Protein AF-A0A842TVH3-F1 (afdb_monomer_lite)

Sequence (93 aa):
MKLRKKDVLDGIDREILRVLLKRRPLVSRQIASKVGLTPSAISPRLMNLKKKGILKPAKILGLRNFKRNFKNKIQKIKSPRSIYWDLDLKNEN

Structure (mmCIF, N/CA/C/O backbone):
data_AF-A0A842TVH3-F1
#
_entry.id   AF-A0A842TVH3-F1
#
loop_
_atom_site.group_PDB
_atom_site.id
_atom_site.type_symbol
_atom_site.label_atom_id
_atom_site.label_alt_id
_atom_site.label_comp_id
_atom_site.label_asym_id
_atom_site.label_entity_id
_atom_site.label_seq_id
_atom_site.pdbx_PDB_ins_code
_atom_site.Cartn_x
_atom_site.Cartn_y
_atom_site.Cartn_z
_atom_site.occupancy
_atom_site.B_iso_or_equiv
_atom_site.auth_seq_id
_atom_site.auth_comp_id
_atom_site.auth_asym_id
_atom_site.auth_atom_id
_atom_site.pdbx_PDB_model_num
ATOM 1 N N . MET A 1 1 ? 19.440 25.294 -1.899 1.00 49.91 1 MET A N 1
ATOM 2 C CA . MET A 1 1 ? 18.759 23.980 -1.810 1.00 49.91 1 MET A CA 1
ATOM 3 C C . MET A 1 1 ? 17.672 23.944 -2.887 1.00 49.91 1 MET A C 1
ATOM 5 O O . MET A 1 1 ? 16.727 24.713 -2.793 1.00 49.91 1 MET A O 1
ATOM 9 N N . LYS A 1 2 ? 17.849 23.192 -3.986 1.00 46.66 2 LYS A N 1
ATOM 10 C CA . LYS A 1 2 ? 16.891 23.203 -5.113 1.00 46.66 2 LYS A CA 1
ATOM 11 C C . LYS A 1 2 ? 15.562 22.566 -4.679 1.00 46.66 2 LYS A C 1
ATOM 13 O O . LYS A 1 2 ? 15.534 21.379 -4.365 1.00 46.66 2 LYS A O 1
ATOM 18 N N . LEU A 1 3 ? 14.476 23.342 -4.700 1.00 57.84 3 LEU A N 1
ATOM 19 C CA . LEU A 1 3 ? 13.100 22.843 -4.617 1.00 57.84 3 LEU A CA 1
ATOM 20 C C . LEU A 1 3 ? 12.871 21.877 -5.792 1.00 57.84 3 LEU A C 1
ATOM 22 O O . LEU A 1 3 ? 12.876 22.292 -6.952 1.00 57.84 3 LEU A O 1
ATOM 26 N N . ARG A 1 4 ? 12.739 20.573 -5.518 1.00 54.50 4 ARG A N 1
ATOM 27 C CA . ARG A 1 4 ? 12.397 19.591 -6.559 1.00 54.50 4 ARG A CA 1
ATOM 28 C C . ARG A 1 4 ? 10.980 19.891 -7.061 1.00 54.50 4 ARG A C 1
ATOM 30 O O . ARG A 1 4 ? 10.045 19.973 -6.270 1.00 54.50 4 ARG A O 1
ATOM 37 N N . LYS A 1 5 ? 10.860 20.107 -8.374 1.00 53.62 5 LYS A N 1
ATOM 38 C CA . LYS A 1 5 ? 9.625 20.462 -9.088 1.00 53.62 5 LYS A CA 1
ATOM 39 C C . LYS A 1 5 ? 8.493 19.448 -8.835 1.00 53.62 5 LYS A C 1
ATOM 41 O O . LYS A 1 5 ? 8.741 18.248 -8.861 1.00 53.62 5 LYS A O 1
ATOM 46 N N . LYS A 1 6 ? 7.283 20.004 -8.651 1.00 54.03 6 LYS A N 1
ATOM 47 C CA . LYS A 1 6 ? 5.919 19.478 -8.891 1.00 54.03 6 LYS A CA 1
ATOM 48 C C . LYS A 1 6 ? 5.797 17.967 -9.085 1.00 54.03 6 LYS A C 1
ATOM 50 O O . LYS A 1 6 ? 6.214 17.481 -10.120 1.00 54.03 6 LYS A O 1
ATOM 55 N N . ASP A 1 7 ? 5.135 17.294 -8.146 1.00 63.59 7 ASP A N 1
ATOM 56 C CA . ASP A 1 7 ? 4.182 16.179 -8.325 1.00 63.59 7 ASP A CA 1
ATOM 57 C C . ASP A 1 7 ? 4.276 15.242 -9.548 1.00 63.59 7 ASP A C 1
ATOM 59 O O . ASP A 1 7 ? 3.264 14.727 -10.015 1.00 63.59 7 ASP A O 1
ATOM 63 N N . VAL A 1 8 ? 5.467 14.926 -10.046 1.00 76.81 8 VAL A N 1
ATOM 64 C CA . VAL A 1 8 ? 5.605 13.924 -11.102 1.00 76.81 8 VAL A CA 1
ATOM 65 C C . VAL A 1 8 ? 5.480 12.543 -10.464 1.00 76.81 8 VAL A C 1
ATOM 67 O O . VAL A 1 8 ? 6.182 12.221 -9.509 1.00 76.81 8 VAL A O 1
ATOM 70 N N . LEU A 1 9 ? 4.545 11.738 -10.968 1.00 84.56 9 LEU A N 1
ATOM 71 C CA . LEU A 1 9 ? 4.493 10.308 -10.674 1.00 84.56 9 LEU A CA 1
ATOM 72 C C . LEU A 1 9 ? 5.643 9.611 -11.402 1.00 84.56 9 LEU A C 1
ATOM 74 O O . LEU A 1 9 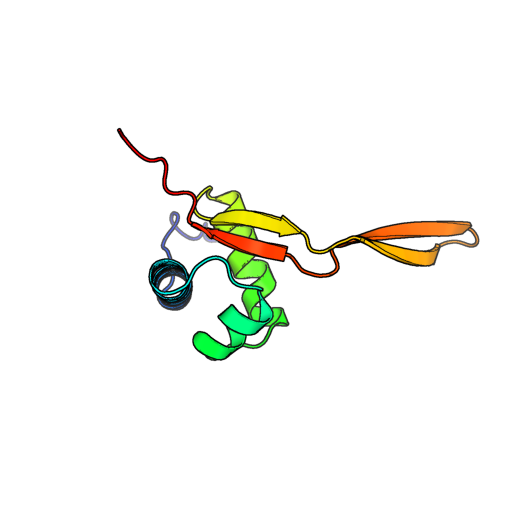? 5.712 9.665 -12.638 1.00 84.56 9 LEU A O 1
ATOM 78 N N . ASP A 1 10 ? 6.500 8.935 -10.638 1.00 89.56 10 ASP A N 1
ATOM 79 C CA . ASP A 1 10 ? 7.602 8.137 -11.173 1.00 89.56 10 ASP A CA 1
ATOM 80 C C . ASP A 1 10 ? 7.073 6.951 -11.997 1.00 89.56 10 ASP A C 1
ATOM 82 O O . ASP A 1 10 ? 5.940 6.498 -11.816 1.00 89.56 10 ASP A O 1
ATOM 86 N N . GLY A 1 11 ? 7.917 6.365 -12.854 1.00 93.44 11 GLY A N 1
ATOM 87 C CA . GLY A 1 11 ? 7.567 5.143 -13.595 1.00 93.44 11 GLY A CA 1
ATOM 88 C C . GLY A 1 11 ? 7.131 3.990 -12.680 1.00 93.44 11 GLY A C 1
ATOM 89 O O . GLY A 1 11 ? 6.168 3.289 -12.977 1.00 93.44 11 GLY A O 1
ATOM 90 N N . ILE A 1 12 ? 7.769 3.865 -11.513 1.00 94.06 12 ILE A N 1
ATOM 91 C CA . ILE A 1 12 ? 7.394 2.892 -10.478 1.00 94.06 12 ILE A CA 1
ATOM 92 C C . ILE A 1 12 ? 5.999 3.182 -9.922 1.00 94.06 12 ILE A C 1
ATOM 94 O O . ILE A 1 12 ? 5.205 2.262 -9.741 1.00 94.06 12 ILE A O 1
ATOM 98 N N . ASP A 1 13 ? 5.688 4.450 -9.650 1.00 93.88 13 ASP A N 1
ATOM 99 C CA . ASP A 1 13 ? 4.386 4.826 -9.102 1.00 93.88 13 ASP A CA 1
ATOM 100 C C . ASP A 1 13 ? 3.277 4.515 -10.114 1.00 93.88 13 ASP A C 1
ATOM 102 O O . ASP A 1 13 ? 2.234 3.983 -9.742 1.00 93.88 13 ASP A O 1
ATOM 106 N N . ARG A 1 14 ? 3.526 4.739 -11.411 1.00 94.75 14 ARG A N 1
ATOM 107 C CA . ARG A 1 14 ? 2.604 4.333 -12.485 1.00 94.75 14 ARG A CA 1
ATOM 108 C C . ARG A 1 14 ? 2.399 2.822 -12.528 1.00 94.75 14 ARG A C 1
ATOM 110 O O . ARG A 1 14 ? 1.270 2.376 -12.714 1.00 94.75 14 ARG A O 1
ATOM 117 N N . GLU A 1 15 ? 3.451 2.034 -12.319 1.00 96.19 15 GLU A N 1
ATOM 118 C CA . GLU A 1 15 ? 3.336 0.574 -12.299 1.00 96.19 15 GLU A CA 1
ATOM 119 C C . GLU A 1 15 ? 2.548 0.078 -11.075 1.00 96.19 15 GLU A C 1
ATOM 121 O O . GLU A 1 15 ? 1.708 -0.812 -11.204 1.00 96.19 15 GLU A O 1
ATOM 126 N N . ILE A 1 16 ? 2.712 0.716 -9.908 1.00 95.44 16 ILE A N 1
ATOM 127 C CA . ILE A 1 16 ? 1.862 0.476 -8.728 1.00 95.44 16 ILE A CA 1
ATOM 128 C C . ILE A 1 16 ? 0.385 0.701 -9.078 1.00 95.44 16 ILE A C 1
ATOM 130 O O . ILE A 1 16 ? -0.455 -0.155 -8.789 1.00 95.44 16 ILE A O 1
ATOM 134 N N . LEU A 1 17 ? 0.066 1.829 -9.722 1.00 94.50 17 LEU A N 1
ATOM 135 C CA . LEU A 1 17 ? -1.305 2.152 -10.125 1.00 94.50 17 LEU A CA 1
ATOM 136 C C . LEU A 1 17 ? -1.839 1.156 -11.162 1.00 94.50 17 LEU A C 1
ATOM 138 O O . LEU A 1 17 ? -2.965 0.687 -11.023 1.00 94.50 17 LEU A O 1
ATOM 142 N N . ARG A 1 18 ? -1.025 0.755 -12.146 1.00 94.81 18 ARG A N 1
ATOM 143 C CA . ARG A 1 18 ? -1.382 -0.268 -13.143 1.00 94.81 18 ARG A CA 1
ATOM 144 C C . ARG A 1 18 ? -1.683 -1.621 -12.493 1.00 94.81 18 ARG A C 1
ATOM 146 O O . ARG A 1 18 ? -2.645 -2.286 -12.878 1.00 94.81 18 ARG A O 1
ATOM 153 N N . VAL A 1 19 ? -0.885 -2.036 -11.509 1.00 95.75 19 VAL A N 1
ATOM 154 C CA . VAL A 1 19 ? -1.102 -3.282 -10.758 1.00 95.75 19 VAL A CA 1
ATOM 155 C C . VAL A 1 19 ? -2.426 -3.240 -9.996 1.00 95.75 19 VAL A C 1
ATOM 157 O O . VAL A 1 19 ? -3.182 -4.214 -10.050 1.00 95.75 19 VAL A O 1
ATOM 160 N N . LEU A 1 20 ? -2.710 -2.127 -9.317 1.00 93.94 20 LEU A N 1
ATOM 161 C CA . LEU A 1 20 ? -3.946 -1.943 -8.554 1.00 93.94 20 LEU A CA 1
ATOM 162 C C . LEU A 1 20 ? -5.177 -1.824 -9.457 1.00 93.94 20 LEU A C 1
ATOM 164 O O . LEU A 1 20 ? -6.221 -2.371 -9.120 1.00 93.94 20 LEU A O 1
ATOM 168 N N . LEU A 1 21 ? -5.046 -1.208 -10.633 1.00 92.94 21 LEU A N 1
ATOM 169 C CA . LEU A 1 21 ? -6.123 -1.147 -11.621 1.00 92.94 21 LEU A CA 1
ATOM 170 C C . LEU A 1 21 ? -6.530 -2.548 -12.099 1.00 92.94 21 LEU A C 1
ATOM 172 O O . LEU A 1 21 ? -7.714 -2.835 -12.235 1.00 92.94 21 LEU A O 1
ATOM 176 N N . LYS A 1 22 ? -5.552 -3.438 -12.321 1.00 91.88 22 LYS A N 1
ATOM 177 C CA . LYS A 1 22 ? -5.802 -4.813 -12.784 1.00 91.88 22 LYS A CA 1
ATOM 178 C C . LYS A 1 22 ? -6.356 -5.726 -11.694 1.00 91.88 22 LYS A C 1
ATOM 180 O O . LYS A 1 22 ? -7.159 -6.607 -11.983 1.00 91.88 22 LYS A O 1
ATOM 185 N N . ARG A 1 23 ? -5.848 -5.612 -10.465 1.00 83.31 23 ARG A N 1
ATOM 186 C CA . ARG A 1 23 ? -6.242 -6.466 -9.337 1.00 83.31 23 ARG A CA 1
ATOM 187 C C . ARG A 1 23 ? -6.257 -5.625 -8.069 1.00 83.31 23 ARG A C 1
ATOM 189 O O . ARG A 1 23 ? -5.197 -5.280 -7.554 1.00 83.31 23 ARG A O 1
ATOM 196 N N . ARG A 1 24 ? -7.456 -5.353 -7.563 1.00 86.06 24 ARG A N 1
ATOM 197 C CA . ARG A 1 24 ? -7.712 -4.601 -6.332 1.00 86.06 24 ARG A CA 1
ATOM 198 C C . ARG A 1 24 ? -8.694 -5.351 -5.423 1.00 86.06 24 ARG A C 1
ATOM 200 O O . ARG A 1 24 ? -9.561 -6.045 -5.949 1.00 86.06 24 ARG A O 1
ATOM 207 N N . PRO A 1 25 ? -8.585 -5.205 -4.091 1.00 92.81 25 PRO A N 1
ATOM 208 C CA . PRO A 1 25 ? -7.517 -4.513 -3.365 1.00 92.81 25 PRO A CA 1
ATOM 209 C C . PRO A 1 25 ? -6.308 -5.437 -3.092 1.00 92.81 25 PRO A C 1
ATOM 211 O O . PRO A 1 25 ? -6.452 -6.657 -3.013 1.00 92.81 25 PRO A O 1
ATOM 214 N N . LEU A 1 26 ? -5.103 -4.877 -2.917 1.00 95.19 26 LEU A N 1
ATOM 215 C CA . LEU A 1 26 ? -3.871 -5.656 -2.667 1.00 95.19 26 LEU A CA 1
ATOM 216 C C . LEU A 1 26 ? -3.098 -5.181 -1.436 1.00 95.19 26 LEU A C 1
ATOM 218 O O . LEU A 1 26 ? -3.061 -3.996 -1.109 1.00 95.19 26 LEU A O 1
ATOM 222 N N . VAL A 1 27 ? -2.411 -6.111 -0.772 1.00 95.25 27 VAL A N 1
ATOM 223 C CA . VAL A 1 27 ? -1.514 -5.807 0.355 1.00 95.25 27 VAL A CA 1
ATOM 224 C C . VAL A 1 27 ? -0.169 -5.296 -0.158 1.00 95.25 27 VAL A C 1
ATOM 226 O O . VAL A 1 27 ? 0.328 -5.779 -1.175 1.00 95.25 27 VAL A O 1
ATOM 229 N N . SER A 1 28 ? 0.492 -4.403 0.591 1.00 94.12 28 SER A N 1
ATOM 230 C CA . SER A 1 28 ? 1.801 -3.829 0.230 1.00 94.12 28 SER A CA 1
ATOM 231 C C . SER A 1 28 ? 2.825 -4.864 -0.254 1.00 94.12 28 SER A C 1
ATOM 233 O O . SER A 1 28 ? 3.514 -4.621 -1.237 1.00 94.12 28 SER A O 1
ATOM 235 N N . ARG A 1 29 ? 2.905 -6.043 0.386 1.00 94.50 29 ARG A N 1
ATOM 236 C CA . ARG A 1 29 ? 3.819 -7.129 -0.019 1.00 94.50 29 ARG A CA 1
ATOM 237 C C . ARG A 1 29 ? 3.496 -7.690 -1.410 1.00 94.50 29 ARG A C 1
ATOM 239 O O . ARG A 1 29 ? 4.413 -7.980 -2.168 1.00 94.50 29 ARG A O 1
ATOM 246 N N . GLN A 1 30 ? 2.215 -7.839 -1.744 1.00 95.44 30 GLN A N 1
ATOM 247 C CA . GLN A 1 30 ? 1.788 -8.326 -3.058 1.00 95.44 30 GLN A CA 1
ATOM 248 C C . GLN A 1 30 ? 2.085 -7.293 -4.145 1.00 95.44 30 GLN A C 1
ATOM 250 O O . GLN A 1 30 ? 2.555 -7.658 -5.217 1.00 95.44 30 GLN A O 1
ATOM 255 N N . ILE A 1 31 ? 1.858 -6.008 -3.856 1.00 96.06 31 ILE A N 1
ATOM 256 C CA . ILE A 1 31 ? 2.211 -4.914 -4.769 1.00 96.06 31 ILE A CA 1
ATOM 257 C C . ILE A 1 31 ? 3.731 -4.901 -4.985 1.00 96.06 31 ILE A C 1
ATOM 259 O O . ILE A 1 31 ? 4.182 -4.862 -6.123 1.00 96.06 31 ILE A O 1
ATOM 263 N N . ALA A 1 32 ? 4.518 -5.032 -3.911 1.00 96.38 32 ALA A N 1
ATOM 264 C CA . ALA A 1 32 ? 5.979 -5.060 -3.972 1.00 96.38 32 ALA A CA 1
ATOM 265 C C . ALA A 1 32 ? 6.488 -6.185 -4.882 1.00 96.38 32 ALA A C 1
ATOM 267 O O . ALA A 1 32 ? 7.260 -5.932 -5.801 1.00 96.38 32 ALA A O 1
ATOM 268 N N . SER A 1 33 ? 5.963 -7.399 -4.691 1.00 96.69 33 SER A N 1
ATOM 269 C CA . SER A 1 33 ? 6.310 -8.563 -5.512 1.00 96.69 33 SER A CA 1
ATOM 270 C C . SER A 1 33 ? 5.979 -8.377 -6.992 1.00 96.69 33 SER A C 1
ATOM 272 O O . SER A 1 33 ? 6.684 -8.925 -7.830 1.00 96.69 33 SER A O 1
ATOM 274 N N . LYS A 1 34 ? 4.914 -7.640 -7.322 1.00 95.75 34 LYS A N 1
ATOM 275 C CA . LYS A 1 34 ? 4.491 -7.415 -8.712 1.00 95.75 34 LYS A CA 1
ATOM 276 C C . LYS A 1 34 ? 5.270 -6.305 -9.405 1.00 95.75 34 LYS A C 1
ATOM 278 O O . LYS A 1 34 ? 5.476 -6.381 -10.606 1.00 95.75 34 LYS A O 1
ATOM 283 N N . VAL A 1 35 ? 5.678 -5.286 -8.653 1.00 95.19 35 VAL A N 1
ATOM 284 C CA . VAL A 1 35 ? 6.450 -4.143 -9.165 1.00 95.19 35 VAL A CA 1
ATOM 285 C C . VAL A 1 35 ? 7.962 -4.426 -9.132 1.00 95.19 35 VAL A C 1
ATOM 287 O O . VAL A 1 35 ? 8.744 -3.657 -9.675 1.00 95.19 35 VAL A O 1
ATOM 290 N N . GLY A 1 36 ? 8.391 -5.532 -8.511 1.00 95.88 36 GLY A N 1
ATOM 291 C CA . GLY A 1 36 ? 9.806 -5.901 -8.404 1.00 95.88 36 GLY A CA 1
ATOM 292 C C . GLY A 1 36 ? 10.562 -5.109 -7.334 1.00 95.88 36 GLY A C 1
ATOM 293 O O . GLY A 1 36 ? 11.747 -4.833 -7.485 1.00 95.88 36 GLY A O 1
ATOM 294 N N . LEU A 1 37 ? 9.883 -4.715 -6.253 1.00 95.94 37 LEU A N 1
ATOM 295 C CA . LEU A 1 37 ? 10.466 -3.951 -5.148 1.00 95.94 37 LEU A CA 1
ATOM 296 C C . LEU A 1 37 ? 10.417 -4.711 -3.826 1.00 95.94 37 LEU A C 1
ATOM 298 O O . LEU A 1 37 ? 9.606 -5.613 -3.614 1.00 95.94 37 LEU A O 1
ATOM 302 N N . THR A 1 38 ? 11.255 -4.283 -2.885 1.00 96.19 38 THR A N 1
ATOM 303 C CA . THR A 1 38 ? 11.183 -4.755 -1.504 1.00 96.19 38 THR A CA 1
ATOM 304 C C . THR A 1 38 ? 10.008 -4.101 -0.760 1.00 96.19 38 THR A C 1
ATOM 306 O O . THR A 1 38 ? 9.621 -2.962 -1.056 1.00 96.19 38 THR A O 1
ATOM 309 N N . PRO A 1 39 ? 9.439 -4.767 0.264 1.00 92.94 39 PRO A N 1
ATOM 310 C CA . PRO A 1 39 ? 8.378 -4.177 1.082 1.00 92.94 39 PRO A CA 1
ATOM 311 C C . PRO A 1 39 ? 8.773 -2.855 1.764 1.00 92.94 39 PRO A C 1
ATOM 313 O O . PRO A 1 39 ? 7.926 -1.980 1.948 1.00 92.94 39 PRO A O 1
ATOM 316 N N . SER A 1 40 ? 10.051 -2.688 2.120 1.00 93.88 40 SER A N 1
ATOM 317 C CA . SER A 1 40 ? 10.575 -1.453 2.716 1.00 93.88 40 SER A CA 1
ATOM 318 C C . SER A 1 40 ? 10.622 -0.300 1.713 1.00 93.88 40 SER A C 1
ATOM 320 O O . SER A 1 40 ? 10.283 0.823 2.081 1.00 93.88 40 SER A O 1
ATOM 322 N N . ALA A 1 41 ? 10.960 -0.573 0.448 1.00 93.94 41 ALA A N 1
ATOM 323 C CA . ALA A 1 41 ? 10.994 0.431 -0.613 1.00 93.94 41 ALA A CA 1
ATOM 324 C C . ALA A 1 41 ? 9.591 0.878 -1.056 1.00 93.94 41 ALA A C 1
ATOM 326 O O . ALA A 1 41 ? 9.400 2.040 -1.418 1.00 93.94 41 ALA A O 1
ATOM 327 N N . ILE A 1 42 ? 8.591 -0.011 -1.008 1.00 95.69 42 ILE A N 1
ATOM 328 C CA . ILE A 1 42 ? 7.239 0.332 -1.470 1.00 95.69 42 ILE A CA 1
ATOM 329 C C . ILE A 1 42 ? 6.417 1.108 -0.438 1.00 95.69 42 ILE A C 1
ATOM 331 O O . ILE A 1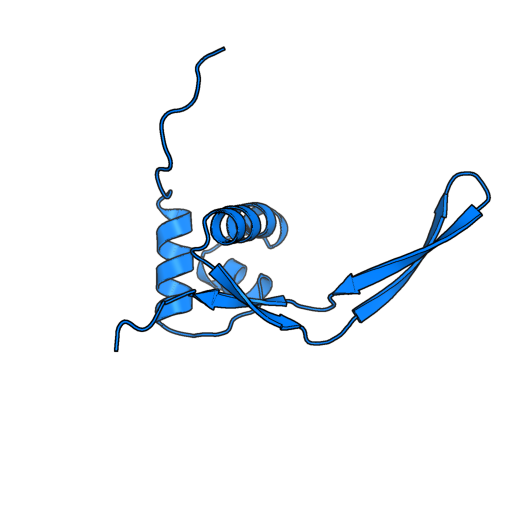 42 ? 5.567 1.916 -0.804 1.00 95.69 42 ILE A O 1
ATOM 335 N N . SER A 1 43 ? 6.666 0.881 0.855 1.00 92.75 43 SER A N 1
ATOM 336 C CA . SER A 1 43 ? 5.935 1.525 1.952 1.00 92.75 43 SER A CA 1
ATOM 337 C C . SER A 1 43 ? 5.900 3.063 1.855 1.00 92.75 43 SER A C 1
ATOM 339 O O . SER A 1 43 ? 4.796 3.622 1.856 1.00 92.75 43 SER A O 1
ATOM 341 N N . PRO A 1 44 ? 7.038 3.777 1.690 1.00 94.06 44 PRO A N 1
ATOM 342 C CA . PRO A 1 44 ? 7.015 5.231 1.539 1.00 94.06 44 PRO A CA 1
ATOM 343 C C . PRO A 1 44 ? 6.281 5.681 0.267 1.00 94.06 44 PRO A C 1
ATOM 345 O O . PRO A 1 44 ? 5.588 6.696 0.302 1.00 94.06 44 PRO A O 1
ATOM 348 N N . ARG A 1 45 ? 6.357 4.915 -0.831 1.00 94.44 45 ARG A N 1
ATOM 349 C CA . ARG A 1 45 ? 5.649 5.226 -2.085 1.00 94.44 45 ARG A CA 1
ATOM 350 C C . ARG A 1 45 ? 4.134 5.146 -1.916 1.00 94.44 45 ARG A C 1
ATOM 352 O O . ARG A 1 45 ? 3.438 6.101 -2.242 1.00 94.44 45 ARG A O 1
ATOM 359 N N . LEU A 1 46 ? 3.626 4.064 -1.322 1.00 94.50 46 LEU A N 1
ATOM 360 C CA . LEU A 1 46 ? 2.194 3.908 -1.034 1.00 94.50 46 LEU A CA 1
ATOM 361 C C . LEU A 1 46 ? 1.682 5.002 -0.090 1.00 94.50 46 LEU A C 1
ATOM 363 O O . LEU A 1 46 ? 0.605 5.549 -0.309 1.00 94.50 46 LEU A O 1
ATOM 367 N N . MET A 1 47 ? 2.470 5.372 0.924 1.00 93.25 47 MET A N 1
ATOM 368 C CA . MET A 1 47 ? 2.125 6.480 1.818 1.00 93.25 47 MET A CA 1
ATOM 369 C C . MET A 1 47 ? 2.089 7.828 1.092 1.00 93.25 47 MET A C 1
ATOM 371 O O . MET A 1 47 ? 1.190 8.625 1.351 1.00 93.25 47 MET A O 1
ATOM 375 N N . ASN A 1 48 ? 3.020 8.086 0.173 1.00 92.75 48 ASN A N 1
ATOM 376 C CA . ASN A 1 48 ? 3.014 9.304 -0.635 1.00 92.75 48 ASN A CA 1
ATOM 377 C C . ASN A 1 48 ? 1.806 9.343 -1.582 1.00 92.75 48 ASN A C 1
ATOM 379 O O . ASN A 1 48 ? 1.118 10.357 -1.637 1.00 92.75 48 ASN A O 1
ATOM 383 N N . LEU A 1 49 ? 1.491 8.237 -2.261 1.00 92.12 49 LEU A N 1
ATOM 384 C CA . LEU A 1 49 ? 0.309 8.129 -3.124 1.00 92.12 49 LEU A CA 1
ATOM 385 C C . LEU A 1 49 ? -1.003 8.277 -2.339 1.00 92.12 49 LEU A C 1
ATOM 387 O O . LEU A 1 49 ? -1.940 8.909 -2.824 1.00 92.12 49 LEU A O 1
ATOM 391 N N . LYS A 1 50 ? -1.053 7.769 -1.102 1.00 93.44 50 LYS A N 1
ATOM 392 C CA . LYS A 1 50 ? -2.163 8.016 -0.174 1.00 93.44 50 LYS A CA 1
ATOM 393 C C . LYS A 1 50 ? -2.280 9.496 0.182 1.00 93.44 50 LYS A C 1
ATOM 395 O O . LYS A 1 50 ? -3.371 10.046 0.131 1.00 93.44 50 LYS A O 1
ATOM 400 N N . LYS A 1 51 ? -1.171 10.147 0.552 1.00 91.69 51 LYS A N 1
ATOM 401 C CA . LYS A 1 51 ? -1.158 11.585 0.882 1.00 91.69 51 LYS A CA 1
ATOM 402 C C . LYS A 1 51 ? -1.627 12.449 -0.290 1.00 91.69 51 LYS A C 1
ATOM 404 O O . LYS A 1 51 ? -2.260 13.467 -0.059 1.00 91.69 51 LYS A O 1
ATOM 409 N N . LYS A 1 52 ? -1.351 12.016 -1.522 1.00 88.94 52 LYS A N 1
ATOM 410 C CA . LYS A 1 52 ? -1.838 12.644 -2.758 1.00 88.94 52 LYS A CA 1
ATOM 411 C C . LYS A 1 52 ? -3.317 12.365 -3.064 1.00 88.94 52 LYS A C 1
ATOM 413 O O . LYS A 1 52 ? -3.816 12.871 -4.058 1.00 88.94 52 LYS A O 1
ATOM 418 N N . GLY A 1 53 ? -4.005 11.546 -2.264 1.00 91.00 53 GLY A N 1
ATOM 419 C CA . GLY A 1 53 ? -5.404 11.177 -2.497 1.00 91.00 53 GLY A CA 1
ATOM 420 C C . GLY A 1 53 ? -5.618 10.225 -3.677 1.00 91.00 53 GLY A C 1
ATOM 421 O O . GLY A 1 53 ? -6.738 10.082 -4.139 1.00 91.00 53 GLY A O 1
ATOM 422 N N . ILE A 1 54 ? -4.562 9.576 -4.180 1.00 91.62 54 ILE A N 1
ATOM 423 C CA . ILE A 1 54 ? -4.662 8.627 -5.303 1.00 91.62 54 ILE A CA 1
ATOM 424 C C . ILE A 1 54 ? -5.019 7.225 -4.792 1.00 91.62 54 ILE A C 1
ATOM 426 O O . ILE A 1 54 ? -5.703 6.454 -5.465 1.00 91.62 54 ILE A O 1
ATOM 430 N N . LEU A 1 55 ? -4.533 6.878 -3.595 1.00 93.75 55 LEU A N 1
ATOM 431 C CA . LEU A 1 55 ? -4.781 5.592 -2.949 1.00 93.75 55 LEU A CA 1
ATOM 432 C C . LEU A 1 55 ? -5.556 5.753 -1.650 1.00 93.75 55 LEU A C 1
ATOM 434 O O . LEU A 1 55 ? -5.275 6.646 -0.848 1.00 93.75 55 LEU A O 1
ATOM 438 N N . LYS A 1 56 ? -6.420 4.778 -1.375 1.00 93.56 56 LYS A N 1
ATOM 439 C CA . LYS A 1 56 ? -7.112 4.621 -0.099 1.00 93.56 56 LYS A CA 1
ATOM 440 C C . LYS A 1 56 ? -6.862 3.245 0.522 1.00 93.56 56 LYS A C 1
ATOM 442 O O . LYS A 1 56 ? -6.659 2.258 -0.189 1.00 93.56 56 LYS A O 1
ATOM 447 N N . PRO A 1 57 ? -6.856 3.146 1.861 1.00 92.81 57 PRO A N 1
ATOM 448 C CA . PRO A 1 57 ? -6.893 1.856 2.532 1.00 92.81 57 PRO A CA 1
ATOM 449 C C . PRO A 1 57 ? -8.305 1.262 2.407 1.00 92.81 57 PRO A C 1
ATOM 451 O O . PRO A 1 57 ? -9.242 1.774 3.009 1.00 92.81 57 PRO A O 1
ATOM 454 N N . ALA A 1 58 ? -8.459 0.177 1.648 1.00 91.19 58 ALA A N 1
ATOM 455 C CA . ALA A 1 58 ? -9.747 -0.495 1.464 1.00 91.19 58 ALA A CA 1
ATOM 456 C C . ALA A 1 58 ? -10.118 -1.395 2.648 1.00 91.19 58 ALA A C 1
ATOM 458 O O . ALA A 1 58 ? -11.273 -1.457 3.057 1.00 91.19 58 ALA A O 1
ATOM 459 N N . LYS A 1 59 ? -9.136 -2.110 3.212 1.00 90.88 59 LYS A N 1
ATOM 460 C CA . LYS A 1 59 ? -9.358 -3.013 4.349 1.00 90.88 59 LYS A CA 1
ATOM 461 C C . LYS A 1 59 ? -8.138 -3.080 5.252 1.00 90.88 59 LYS A C 1
ATOM 463 O O . LYS A 1 59 ? -7.000 -3.160 4.787 1.00 90.88 59 LYS A O 1
ATOM 468 N N . ILE A 1 60 ? -8.382 -3.116 6.557 1.00 90.88 60 ILE A N 1
ATOM 469 C CA . ILE A 1 60 ? -7.366 -3.409 7.567 1.00 90.88 60 ILE A CA 1
ATOM 470 C C . ILE A 1 60 ? -7.735 -4.755 8.185 1.00 90.88 60 ILE A C 1
ATOM 472 O O . ILE A 1 60 ? -8.806 -4.902 8.760 1.00 90.88 60 ILE A O 1
ATOM 476 N N . LEU A 1 61 ? -6.864 -5.757 8.036 1.00 86.56 61 LEU A N 1
ATOM 477 C CA . LEU A 1 61 ? -7.174 -7.141 8.434 1.00 86.56 61 LEU A CA 1
ATOM 478 C C . LEU A 1 61 ? -7.236 -7.332 9.963 1.00 86.56 61 LEU A C 1
ATOM 480 O O . LEU A 1 61 ? -7.768 -8.323 10.443 1.00 86.56 61 LEU A O 1
ATOM 484 N N . GLY A 1 62 ? -6.669 -6.396 10.724 1.00 86.94 62 GLY A N 1
ATOM 485 C CA . GLY A 1 62 ? -6.694 -6.383 12.184 1.00 86.94 62 GLY A CA 1
ATOM 486 C C . GLY A 1 62 ? -5.568 -5.534 12.767 1.00 86.94 62 GLY A C 1
ATOM 487 O O . GLY A 1 62 ? -4.704 -5.040 12.035 1.00 86.94 62 GLY A O 1
ATOM 488 N N . LEU A 1 63 ? -5.556 -5.387 14.090 1.00 90.56 63 LEU A N 1
ATOM 489 C CA . LEU A 1 63 ? -4.512 -4.678 14.831 1.00 90.56 63 LEU A CA 1
ATOM 490 C C . LEU A 1 63 ? -3.593 -5.678 15.539 1.00 90.56 63 LEU A C 1
ATOM 492 O O . LEU A 1 63 ? -4.037 -6.676 16.100 1.00 90.56 63 LEU A O 1
ATOM 496 N N . ARG A 1 64 ? -2.296 -5.394 15.518 1.00 90.12 64 ARG A N 1
ATOM 497 C CA . ARG A 1 64 ? -1.288 -6.026 16.362 1.00 90.12 64 ARG A CA 1
ATOM 498 C C . ARG A 1 64 ? -1.038 -5.122 17.558 1.00 90.12 64 ARG A C 1
ATOM 500 O O . ARG A 1 64 ? -0.829 -3.919 17.393 1.00 90.12 64 ARG A O 1
ATOM 507 N N . ASN A 1 65 ? -1.044 -5.721 18.740 1.00 93.00 65 ASN A N 1
ATOM 508 C CA . ASN A 1 65 ? -0.720 -5.042 19.983 1.00 93.00 65 ASN A CA 1
ATOM 509 C C . ASN A 1 65 ? 0.725 -5.369 20.348 1.00 93.00 65 ASN A C 1
ATOM 511 O O . ASN A 1 65 ? 1.093 -6.536 20.445 1.00 93.00 65 ASN A O 1
ATOM 515 N N . PHE A 1 66 ? 1.526 -4.338 20.568 1.00 91.88 66 PHE A N 1
ATOM 516 C CA . PHE A 1 66 ? 2.905 -4.455 21.017 1.00 91.88 66 PHE A CA 1
ATOM 517 C C . PHE A 1 66 ? 3.057 -3.749 22.359 1.00 91.88 66 PHE A C 1
ATOM 519 O O . PHE A 1 66 ? 2.398 -2.741 22.618 1.00 91.88 66 PHE A O 1
ATOM 526 N N . LYS A 1 67 ? 3.944 -4.261 23.208 1.00 93.44 67 LYS A N 1
ATOM 527 C CA . LYS A 1 67 ? 4.424 -3.554 24.396 1.00 93.44 67 LYS A CA 1
ATOM 528 C C . LYS A 1 67 ? 5.861 -3.132 24.115 1.00 93.44 67 LYS A C 1
ATOM 530 O O . LYS A 1 67 ? 6.671 -3.963 23.718 1.00 93.44 67 LYS A O 1
ATOM 535 N N . ARG A 1 68 ? 6.165 -1.850 24.282 1.00 90.75 68 ARG A N 1
ATOM 53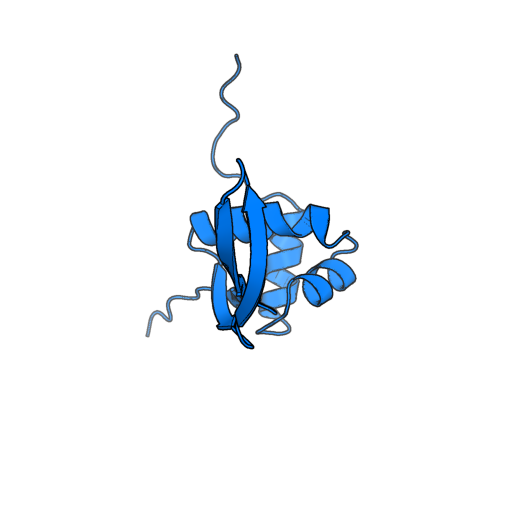6 C CA . ARG A 1 68 ? 7.517 -1.303 24.154 1.00 90.75 68 ARG A CA 1
ATOM 537 C C . ARG A 1 68 ? 7.918 -0.682 25.480 1.00 90.75 68 ARG A C 1
ATOM 539 O O . ARG A 1 68 ? 7.201 0.178 25.985 1.00 90.75 68 ARG A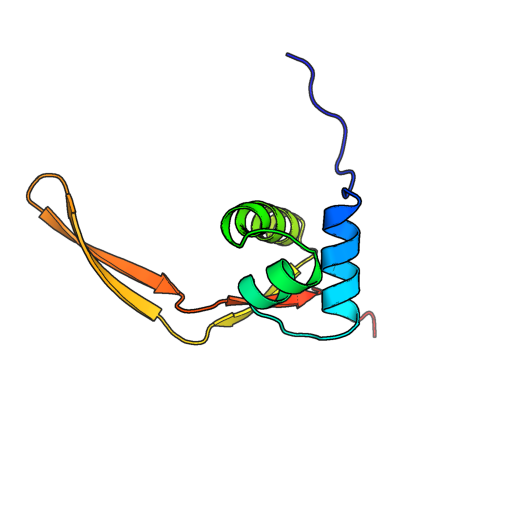 O 1
ATOM 546 N N . ASN A 1 69 ? 9.081 -1.061 25.992 1.00 93.38 69 ASN A N 1
ATOM 547 C CA . ASN A 1 69 ? 9.699 -0.351 27.104 1.00 93.38 69 ASN A CA 1
ATOM 548 C C . ASN A 1 69 ? 10.411 0.878 26.542 1.00 93.38 69 ASN A C 1
ATOM 550 O O . ASN A 1 69 ? 11.294 0.762 25.692 1.00 93.38 69 ASN A O 1
ATOM 554 N N . PHE A 1 70 ? 9.991 2.064 26.969 1.00 90.81 70 PHE A N 1
ATOM 555 C CA . PHE A 1 70 ? 10.632 3.316 26.590 1.00 90.81 70 PHE A CA 1
ATOM 556 C C . PHE A 1 70 ? 10.762 4.205 27.821 1.00 90.81 70 PHE A C 1
ATOM 558 O O . PHE A 1 70 ? 9.759 4.515 28.462 1.00 90.81 70 PHE A O 1
ATOM 565 N N . LYS A 1 71 ? 11.998 4.604 28.154 1.00 88.62 71 LYS A N 1
ATOM 566 C CA . LYS A 1 71 ? 12.311 5.431 29.334 1.00 88.62 71 LYS A CA 1
ATOM 567 C C . LYS A 1 71 ? 11.671 4.886 30.628 1.00 88.62 71 LYS A C 1
ATOM 569 O O . LYS A 1 71 ? 10.920 5.593 31.291 1.00 88.62 71 LYS A O 1
ATOM 574 N N . ASN A 1 72 ? 11.898 3.605 30.932 1.00 92.12 72 ASN A N 1
ATOM 575 C CA . ASN A 1 72 ? 11.327 2.884 32.086 1.00 92.12 72 ASN A CA 1
ATOM 576 C C . ASN A 1 72 ? 9.786 2.855 32.173 1.00 92.12 72 ASN A C 1
ATOM 578 O O . ASN A 1 72 ? 9.233 2.490 33.205 1.00 92.12 72 ASN A O 1
ATOM 582 N N . LYS A 1 73 ? 9.070 3.187 31.091 1.00 93.00 73 LYS A N 1
ATOM 583 C CA . LYS A 1 73 ? 7.608 3.066 31.006 1.00 93.00 73 LYS A CA 1
ATOM 584 C C . LYS A 1 73 ? 7.220 2.044 29.940 1.00 93.00 73 LYS A C 1
ATOM 586 O O . LYS A 1 73 ? 7.774 2.045 28.838 1.00 93.00 73 LYS A O 1
ATOM 591 N N . ILE A 1 74 ? 6.240 1.193 30.253 1.00 93.12 74 ILE A N 1
ATOM 592 C CA . ILE A 1 74 ? 5.646 0.255 29.291 1.00 93.12 74 ILE A CA 1
ATOM 593 C C . ILE A 1 74 ? 4.605 1.014 28.466 1.00 93.12 74 ILE A C 1
ATOM 595 O O . ILE A 1 74 ? 3.558 1.409 28.977 1.00 93.12 74 ILE A O 1
ATOM 599 N N . GLN A 1 75 ? 4.865 1.188 27.175 1.00 92.75 75 GLN A N 1
ATOM 600 C CA . GLN A 1 75 ? 3.922 1.774 26.227 1.00 92.75 75 GLN A CA 1
ATOM 601 C C . GLN A 1 75 ? 3.258 0.676 25.396 1.00 92.75 75 GLN A C 1
ATOM 603 O O . GLN A 1 75 ? 3.929 -0.204 24.854 1.00 92.75 75 GLN A O 1
ATOM 608 N N . LYS A 1 76 ? 1.929 0.732 25.272 1.00 91.75 76 LYS A N 1
ATOM 609 C CA . LYS A 1 76 ? 1.165 -0.153 24.383 1.00 91.75 76 LYS A CA 1
ATOM 610 C C . LYS A 1 76 ? 1.039 0.509 23.011 1.00 91.75 76 LYS A C 1
ATOM 612 O O . LYS A 1 76 ? 0.475 1.592 22.903 1.00 91.75 76 LYS A O 1
ATOM 617 N N . ILE A 1 77 ? 1.536 -0.147 21.968 1.00 92.50 77 ILE A N 1
ATOM 618 C CA . ILE A 1 77 ? 1.478 0.329 20.581 1.00 92.50 77 ILE A CA 1
ATOM 619 C C . ILE A 1 77 ? 0.499 -0.553 19.811 1.00 92.50 77 ILE A C 1
ATOM 621 O O . ILE A 1 77 ? 0.622 -1.778 19.821 1.00 92.50 77 ILE A O 1
ATOM 625 N N . LYS A 1 78 ? -0.456 0.068 19.117 1.00 90.25 78 LYS A N 1
ATOM 626 C CA . LYS A 1 78 ? -1.348 -0.614 18.175 1.00 90.25 78 LYS A CA 1
ATOM 627 C C . LYS A 1 78 ? -0.859 -0.340 16.759 1.00 90.25 78 LYS A C 1
ATOM 629 O O . LYS A 1 78 ? -0.684 0.815 16.388 1.00 90.25 78 LYS A O 1
ATOM 634 N N . SER A 1 79 ? -0.636 -1.383 15.970 1.00 86.50 79 SER A N 1
ATOM 635 C CA . SER A 1 79 ? -0.213 -1.250 14.573 1.00 86.50 79 SER A CA 1
ATOM 636 C C . SER A 1 79 ? -1.020 -2.189 13.678 1.00 86.50 79 SER A C 1
ATOM 638 O O . SER A 1 79 ? -1.248 -3.336 14.064 1.00 86.50 79 SER A O 1
ATOM 640 N N . PRO A 1 80 ? -1.487 -1.754 12.499 1.00 88.12 80 PRO A N 1
ATOM 641 C CA . PRO A 1 80 ? -2.251 -2.612 11.602 1.00 88.12 80 PRO A CA 1
ATOM 642 C C . PRO A 1 80 ? -1.428 -3.822 11.134 1.00 88.12 80 PRO A C 1
ATOM 644 O O . PRO A 1 80 ? -0.273 -3.701 10.730 1.00 88.12 80 PRO A O 1
ATOM 647 N N . ARG A 1 81 ? -2.040 -5.013 11.152 1.00 87.56 81 ARG A N 1
ATOM 648 C CA . ARG A 1 81 ? -1.414 -6.273 10.714 1.00 87.56 81 ARG A CA 1
ATOM 649 C C . ARG A 1 81 ? -1.117 -6.265 9.219 1.00 87.56 81 ARG A C 1
ATOM 651 O O . ARG A 1 81 ? -0.061 -6.726 8.793 1.00 87.56 81 ARG A O 1
ATOM 658 N N . SER A 1 82 ? -2.073 -5.803 8.423 1.00 89.19 82 SER A N 1
ATOM 659 C CA . SER A 1 82 ? -1.958 -5.660 6.973 1.00 89.19 82 SER A CA 1
ATOM 660 C C . SER A 1 82 ? -2.958 -4.616 6.499 1.00 89.19 82 SER A C 1
ATOM 662 O O . SER A 1 82 ? -4.106 -4.616 6.950 1.00 89.19 82 SER A O 1
ATOM 664 N N . ILE A 1 83 ? -2.502 -3.744 5.604 1.00 92.75 83 ILE A N 1
ATOM 665 C CA . ILE A 1 83 ? -3.320 -2.729 4.945 1.00 92.75 83 ILE A CA 1
ATOM 666 C C . ILE A 1 83 ? -3.481 -3.168 3.495 1.00 92.75 83 ILE A C 1
ATOM 668 O O . ILE A 1 83 ? -2.486 -3.387 2.798 1.00 92.75 83 ILE A O 1
ATOM 672 N N . TYR A 1 84 ? -4.730 -3.326 3.079 1.00 95.12 84 TYR A N 1
ATOM 673 C CA . TYR A 1 84 ? -5.105 -3.507 1.689 1.00 95.12 84 TYR A CA 1
ATOM 674 C C . TYR A 1 84 ? -5.306 -2.134 1.068 1.00 95.12 84 TYR A C 1
ATOM 676 O O . TYR A 1 84 ? -6.055 -1.313 1.601 1.00 95.12 84 TYR A O 1
ATOM 684 N N . TRP A 1 85 ? -4.626 -1.899 -0.041 1.00 94.62 85 TRP A N 1
ATOM 685 C CA . TRP A 1 85 ? -4.668 -0.655 -0.788 1.00 94.62 85 TRP A CA 1
ATOM 686 C C . TRP A 1 85 ? -5.555 -0.807 -2.010 1.00 94.62 85 TRP A C 1
ATOM 688 O O . TRP A 1 85 ? -5.558 -1.858 -2.658 1.00 94.62 85 TRP A O 1
ATOM 698 N N . ASP A 1 86 ? -6.274 0.263 -2.310 1.00 94.31 86 ASP A N 1
ATOM 699 C CA . ASP A 1 86 ? -7.091 0.400 -3.503 1.00 94.31 86 ASP A CA 1
ATOM 700 C C . ASP A 1 86 ? -6.962 1.819 -4.071 1.00 94.31 86 ASP A C 1
ATOM 702 O O . ASP A 1 86 ? -6.528 2.745 -3.377 1.00 94.31 86 ASP A O 1
ATOM 706 N N . LEU A 1 87 ? -7.310 1.971 -5.343 1.00 92.56 87 LEU A 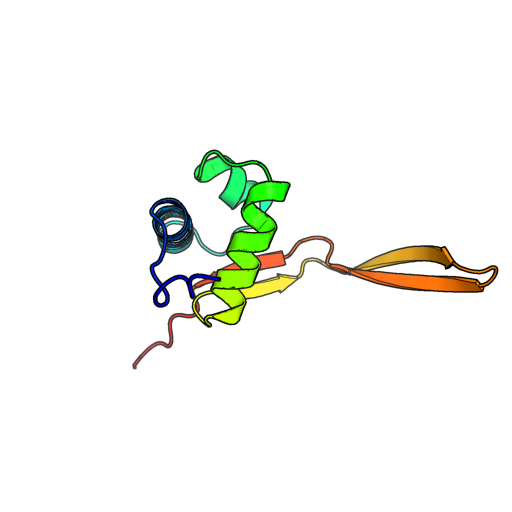N 1
ATOM 707 C CA . LEU A 1 87 ? -7.404 3.252 -6.026 1.00 92.56 87 LEU A CA 1
ATOM 708 C C . LEU A 1 87 ? -8.588 4.041 -5.470 1.00 92.56 87 LEU A C 1
ATOM 710 O O . LEU A 1 87 ? -9.690 3.509 -5.316 1.00 92.56 87 LEU A O 1
ATOM 714 N N . ASP A 1 88 ? -8.375 5.326 -5.212 1.00 89.31 88 ASP A N 1
ATOM 715 C CA . ASP A 1 88 ? -9.462 6.239 -4.883 1.00 89.31 88 ASP A CA 1
ATOM 716 C C . ASP A 1 88 ? -10.069 6.826 -6.161 1.00 89.31 88 ASP A C 1
ATOM 718 O O . ASP A 1 88 ? -9.954 8.011 -6.457 1.00 89.31 88 ASP A O 1
ATOM 722 N N . LEU A 1 89 ? -10.681 5.957 -6.970 1.00 80.81 89 LEU A N 1
ATOM 723 C CA . LEU A 1 89 ? -11.524 6.415 -8.068 1.00 80.81 89 LEU A CA 1
ATOM 724 C C . LEU A 1 89 ? -12.769 7.038 -7.432 1.00 80.81 89 LEU A C 1
ATOM 726 O O . LEU A 1 89 ? -13.608 6.322 -6.878 1.00 80.81 89 LEU A O 1
ATOM 730 N N . LYS A 1 90 ? -12.872 8.370 -7.466 1.00 64.38 90 LYS A N 1
ATOM 731 C CA . LYS A 1 90 ? -14.173 9.022 -7.345 1.00 64.38 90 LYS A CA 1
ATOM 732 C C . LYS A 1 90 ? -14.955 8.573 -8.572 1.00 64.38 90 LYS A C 1
ATOM 734 O O . LYS A 1 90 ? -14.591 8.936 -9.684 1.00 64.38 90 LYS A O 1
ATOM 739 N N . ASN A 1 91 ? -15.945 7.709 -8.378 1.00 50.19 91 ASN A N 1
ATOM 740 C CA . ASN A 1 91 ? -16.901 7.429 -9.435 1.00 50.19 91 ASN A CA 1
ATOM 741 C C . ASN A 1 91 ? -17.647 8.744 -9.681 1.00 50.19 91 ASN A C 1
ATOM 743 O O . ASN A 1 91 ? -18.455 9.154 -8.850 1.00 50.19 91 ASN A O 1
ATOM 747 N N . GLU A 1 92 ? -17.308 9.437 -10.763 1.00 44.47 92 GLU A N 1
ATOM 748 C CA . GLU A 1 92 ? -18.254 10.344 -11.400 1.00 44.47 92 GLU A CA 1
ATOM 749 C C . GLU A 1 92 ? -19.351 9.433 -11.961 1.00 44.47 92 GLU A C 1
ATOM 751 O O . GLU A 1 92 ? -19.119 8.687 -12.913 1.00 44.47 92 GLU A O 1
ATOM 756 N N . ASN A 1 93 ? -20.473 9.374 -11.238 1.00 40.28 93 ASN A N 1
ATOM 757 C CA . ASN A 1 93 ? -21.744 8.908 -11.787 1.00 40.28 93 ASN A CA 1
ATOM 758 C C . ASN A 1 93 ? -22.265 9.956 -12.768 1.00 40.28 93 ASN A C 1
ATOM 760 O O . ASN A 1 93 ? -22.139 11.156 -12.429 1.00 40.28 93 ASN A O 1
#

Foldseek 3Di:
DDDDDDDDQ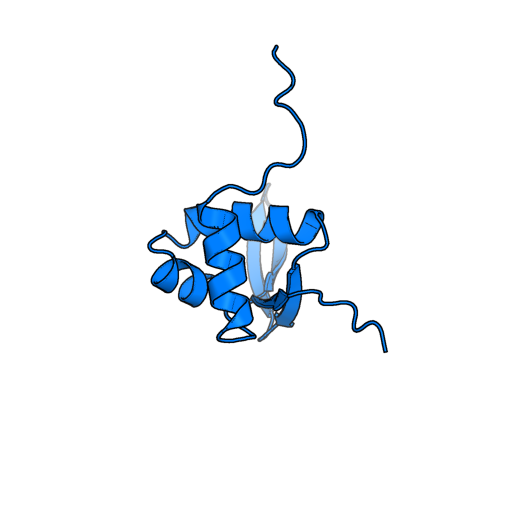DPLLVLLQVVQVVDDFAWLCVSCVRSVHDSVVSVVSQVVCVVVLQKDFPDQPDWDWDWDQDPNDTDIDIDGPITTMHTNPPPPD

Secondary structure (DSSP, 8-state):
-----S-PPPHHHHHHHHHHHHS-SEEHHHHHHHHT--HHHHHHHHHHHHHTTSEEEEEE--EEEEEEEETTEEEEEEEES-EEEEE------

pLDDT: mean 87.52, std 13.41, range [40.28, 96.69]

Radius of gyration: 16.27 Å; chains: 1; bounding box: 40×32×46 Å